Protein 7FCJ (pdb70)

Sequence (148 aa):
KMYDAYISYVNNENDRKFVNFILKPHLENKYSHKLLLNDTNILPGAEPSAELLMNISRCQRLIVVLSQSYLEQEWCTTNFRQGLWHLIELSRKPIFIIFQSQQKQISQDISQQLRQHQPSITMITWGAHSMTPSSGFWKELALVMPRK

Foldseek 3Di:
DAFQEEEEEAPDPVGVCCVPVPVVCCCCVPVNTGYHYDRDDQQVVLHGDPVVLVNLVRYQAYEYADEPVNCVDPCNVPPVLSNVVNRLVSNQAHEYEYEPVCPVVDDPVNVVSCVVCVVRYHYAYDYPQARDPVHVRVVVVQVVIDHD

GO terms:
  GO:0009986 cell surface (C, IDA)
  GO:0050727 regulation of inflammatory response (P, IMP)
  GO:0050728 negative regulation of inflammatory response (P, IMP)
  GO:0005515 protein binding (F, IPI)

B-factor: mean 23.59, std 9.16, range [9.65, 65.71]

Structure (mmCIF, N/CA/C/O backbone):
data_7FCJ
#
_entry.id   7FCJ
#
_cell.length_a   31.744
_cell.length_b   61.612
_cell.length_c   69.527
_cell.angle_alpha   90.000
_cell.angle_beta   90.000
_cell.angle_gamma   90.000
#
_symmetry.space_group_name_H-M   'P 21 21 21'
#
loop_
_entity.id
_entity.type
_entity.pdbx_description
1 polymer 'SIGIRR protein'
2 water water
#
loop_
_atom_site.group_PDB
_atom_site.id
_atom_site.type_symbol
_atom_site.label_atom_id
_atom_site.label_alt_id
_atom_site.label_comp_id
_atom_site.label_asym_id
_atom_site.label_entity_id
_atom_site.label_seq_id
_atom_site.pdbx_PDB_ins_code
_atom_site.Cartn_x
_atom_site.Cartn_y
_atom_site.Cartn_z
_atom_site.occupancy
_atom_site.B_iso_or_equiv
_atom_site.auth_seq_id
_atom_site.auth_comp_id
_atom_site.auth_asym_id
_atom_site.auth_atom_id
_atom_site.pdbx_PDB_model_num
ATOM 1 N N . LYS A 1 2 ? 8.319 23.613 -25.837 1.00 43.86 180 LYS A N 1
ATOM 2 C CA . LYS A 1 2 ? 7.933 22.377 -25.158 1.00 42.39 180 LYS A CA 1
ATOM 3 C C . LYS A 1 2 ? 6.444 22.347 -24.816 1.00 41.31 180 LYS A C 1
ATOM 4 O O . LYS A 1 2 ? 6.006 22.905 -23.809 1.00 39.55 180 LYS A O 1
ATOM 10 N N . MET A 1 3 ? 5.670 21.682 -25.670 1.00 33.55 181 MET A N 1
ATOM 11 C CA . MET A 1 3 ? 4.245 21.467 -25.455 1.00 29.75 181 MET A CA 1
ATOM 12 C C . MET A 1 3 ? 3.919 19.994 -25.612 1.00 30.07 181 MET A C 1
ATOM 13 O O . MET A 1 3 ? 4.060 19.446 -26.709 1.00 36.72 181 MET A O 1
ATOM 18 N N . TYR A 1 4 ? 3.450 19.371 -24.541 1.00 22.02 182 TYR A N 1
ATOM 19 C CA . TYR A 1 4 ? 3.104 17.959 -24.575 1.00 16.94 182 TYR A CA 1
ATOM 20 C C . TYR A 1 4 ? 1.627 17.798 -24.890 1.00 19.91 182 TYR A C 1
ATOM 21 O O . TYR A 1 4 ? 0.822 18.723 -24.715 1.00 17.94 182 TYR A O 1
ATOM 30 N N . ASP A 1 5 ? 1.281 16.609 -25.385 1.00 17.05 183 ASP A N 1
ATOM 31 C CA . ASP A 1 5 ? -0.097 16.347 -25.772 1.00 19.32 183 ASP A CA 1
ATOM 32 C C . ASP A 1 5 ? -0.981 16.042 -24.573 1.00 16.44 183 ASP A C 1
ATOM 33 O O . ASP A 1 5 ? -2.168 16.408 -24.573 1.00 20.47 183 ASP A O 1
ATOM 38 N N . ALA A 1 6 ? -0.443 15.390 -23.547 1.00 14.62 184 ALA A N 1
ATOM 39 C CA . ALA A 1 6 ? -1.238 15.088 -22.362 1.00 15.61 184 ALA A CA 1
ATOM 40 C C . ALA A 1 6 ? -0.317 14.832 -21.177 1.00 18.20 184 ALA A C 1
ATOM 41 O O . ALA A 1 6 ? 0.818 14.357 -21.337 1.00 18.19 184 ALA A O 1
ATOM 43 N N . TYR A 1 7 ? -0.819 15.185 -19.993 1.00 14.38 185 TYR A N 1
ATOM 44 C CA . TYR A 1 7 ? -0.314 14.690 -18.720 1.00 16.54 185 TYR A CA 1
ATOM 45 C C . TYR A 1 7 ? -1.209 13.538 -18.278 1.00 15.39 185 TYR A C 1
ATOM 46 O O . TYR A 1 7 ? -2.435 13.687 -18.251 1.00 14.66 185 TYR A O 1
ATOM 55 N N . ILE A 1 8 ? -0.613 12.400 -17.928 1.00 12.94 186 ILE A N 1
ATOM 56 C CA . ILE A 1 8 ? -1.371 11.230 -17.482 1.00 13.14 186 ILE A CA 1
ATOM 57 C C . ILE A 1 8 ? -1.182 11.065 -15.981 1.00 15.06 186 ILE A C 1
ATOM 58 O O . ILE A 1 8 ? -0.056 10.894 -15.503 1.00 15.79 186 ILE A O 1
ATOM 63 N N . SER A 1 9 ? -2.276 11.103 -15.229 1.00 14.32 187 SER A N 1
ATOM 64 C CA . SER A 1 9 ? -2.212 10.971 -13.779 1.00 13.85 187 SER A CA 1
ATOM 65 C C . SER A 1 9 ? -2.711 9.587 -13.403 1.00 14.82 187 SER A C 1
ATOM 66 O O . SER A 1 9 ? -3.790 9.182 -13.843 1.00 14.94 187 SER A O 1
ATOM 69 N N . TYR A 1 10 ? -1.928 8.861 -12.605 1.00 13.42 188 TYR A N 1
ATOM 70 C CA . TYR A 1 10 ? -2.317 7.525 -12.144 1.00 15.56 188 TYR A CA 1
ATOM 71 C C . TYR A 1 10 ? -1.826 7.360 -10.710 1.00 14.09 188 TYR A C 1
ATOM 72 O O . TYR A 1 10 ? -1.251 8.282 -10.123 1.00 17.52 188 TYR A O 1
ATOM 81 N N . VAL A 1 11 ? -2.067 6.188 -10.126 1.00 13.02 189 VAL A N 1
ATOM 82 C CA . VAL A 1 11 ? -1.661 5.940 -8.753 1.00 15.65 189 VAL A CA 1
ATOM 83 C C . VAL A 1 11 ? -0.702 4.754 -8.762 1.00 18.08 189 VAL A C 1
ATOM 84 O O . VAL A 1 11 ? -0.675 3.958 -9.705 1.00 18.47 189 VAL A O 1
ATOM 88 N N . ASN A 1 12 ? 0.090 4.640 -7.689 1.00 22.24 190 ASN A N 1
ATOM 89 C CA . ASN A 1 1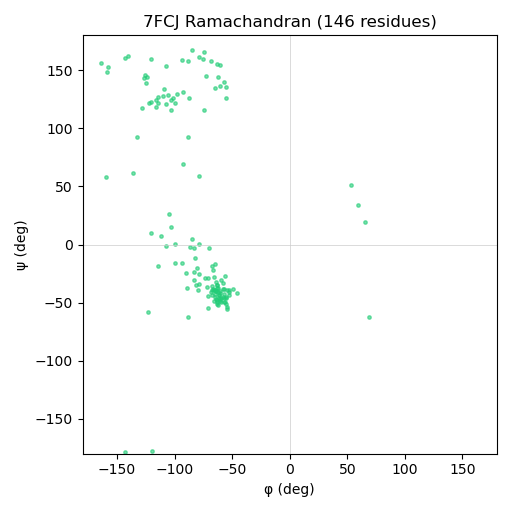2 ? 1.188 3.670 -7.612 1.00 24.14 190 ASN A CA 1
ATOM 90 C C . ASN A 1 12 ? 0.661 2.268 -7.301 1.00 22.73 190 ASN A C 1
ATOM 91 O O . ASN A 1 12 ? 1.021 1.630 -6.319 1.00 26.76 190 ASN A O 1
ATOM 96 N N . ASN A 1 13 ? -0.207 1.795 -8.179 1.00 23.93 191 ASN A N 1
ATOM 97 C CA . ASN A 1 13 ? -0.794 0.468 -8.109 1.00 25.07 191 ASN A CA 1
ATOM 98 C C . ASN A 1 13 ? -0.202 -0.369 -9.234 1.00 24.27 191 ASN A C 1
ATOM 99 O O . ASN A 1 13 ? -0.124 0.102 -10.371 1.00 21.48 191 ASN A O 1
ATOM 104 N N . GLU A 1 14 ? 0.215 -1.605 -8.924 1.00 23.81 192 GLU A N 1
ATOM 105 C CA . GLU A 1 14 ? 0.915 -2.417 -9.919 1.00 22.30 192 GLU A CA 1
ATOM 106 C C . GLU A 1 14 ? 0.082 -2.618 -11.179 1.00 24.24 192 GLU A C 1
ATOM 107 O O . GLU A 1 14 ? 0.599 -2.501 -12.300 1.00 23.86 192 GLU A O 1
ATOM 113 N N . ASN A 1 15 ? -1.206 -2.939 -11.024 1.00 21.91 193 ASN A N 1
ATOM 114 C CA . ASN A 1 15 ? -2.066 -3.033 -12.199 1.00 22.37 193 ASN A CA 1
ATOM 115 C C . ASN A 1 15 ? -2.114 -1.712 -12.954 1.00 19.96 193 ASN A C 1
ATOM 116 O O . ASN A 1 15 ? -1.954 -1.678 -14.182 1.00 16.89 193 ASN A O 1
ATOM 121 N N . ASP A 1 16 ? -2.366 -0.615 -12.233 1.00 18.32 194 ASP A N 1
ATOM 122 C CA . ASP A 1 16 ? -2.495 0.683 -12.887 1.00 17.67 194 ASP A CA 1
ATOM 123 C C . ASP A 1 16 ? -1.182 1.097 -13.543 1.00 18.13 194 ASP A C 1
ATOM 124 O O . ASP A 1 16 ? -1.164 1.532 -14.702 1.00 15.73 194 ASP A O 1
ATOM 129 N N . ARG A 1 17 ? -0.073 0.957 -12.812 1.00 16.18 195 ARG A N 1
ATOM 130 C CA . ARG A 1 17 ? 1.252 1.257 -13.361 1.00 18.43 195 ARG A CA 1
ATOM 131 C C . ARG A 1 17 ? 1.526 0.479 -14.640 1.00 18.38 195 ARG A C 1
ATOM 132 O O . ARG A 1 17 ? 2.019 1.039 -15.628 1.00 15.71 195 ARG A O 1
ATOM 140 N N . LYS A 1 18 ? 1.215 -0.825 -14.642 1.00 17.62 196 LYS A N 1
ATOM 141 C CA . LYS A 1 18 ? 1.497 -1.624 -15.826 1.00 15.68 196 LYS A CA 1
ATOM 142 C C . LYS A 1 18 ? 0.551 -1.289 -16.964 1.00 13.14 196 LYS A C 1
ATOM 143 O O . LYS A 1 18 ? 0.967 -1.278 -18.122 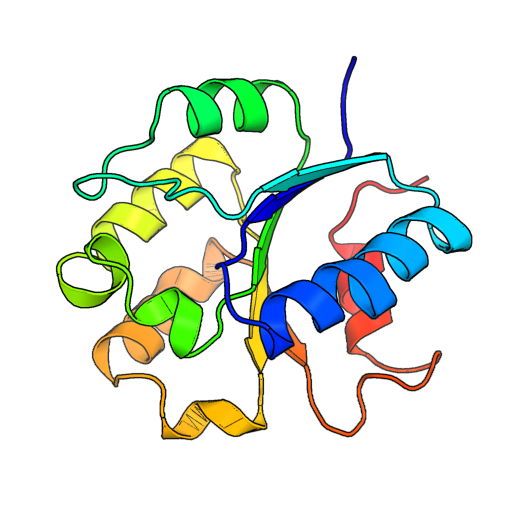1.00 17.63 196 LYS A O 1
ATOM 149 N N . PHE A 1 19 ? -0.720 -0.999 -16.668 1.00 17.78 197 PHE A N 1
ATOM 150 C CA . PHE A 1 19 ? -1.633 -0.589 -17.734 1.00 16.66 197 PHE A CA 1
ATOM 151 C C . PHE A 1 19 ? -1.152 0.703 -18.389 1.00 16.07 197 PHE A C 1
ATOM 152 O O . PHE A 1 19 ? -1.154 0.829 -19.623 1.00 14.78 197 PHE A O 1
ATOM 160 N N . VAL A 1 20 ? -0.710 1.663 -17.581 1.00 13.84 198 VAL A N 1
ATOM 161 C CA . VAL A 1 20 ? -0.215 2.920 -18.137 1.00 16.03 198 VAL A CA 1
ATOM 162 C C . VAL A 1 20 ? 1.054 2.683 -18.949 1.00 18.30 198 VAL A C 1
ATOM 163 O O . VAL A 1 20 ? 1.168 3.139 -20.097 1.00 15.91 198 VAL A O 1
ATOM 167 N N . ASN A 1 21 ? 2.020 1.946 -18.378 1.00 17.15 199 ASN A N 1
ATOM 168 C CA . ASN A 1 21 ? 3.335 1.882 -19.015 1.00 19.76 199 ASN A CA 1
ATOM 169 C C . ASN A 1 21 ? 3.397 0.850 -20.131 1.00 18.83 199 ASN A C 1
ATOM 170 O O . ASN A 1 21 ? 4.111 1.067 -21.115 1.00 17.04 199 ASN A O 1
ATOM 175 N N . PHE A 1 22 ? 2.627 -0.236 -20.040 1.00 14.18 200 PHE A N 1
ATOM 176 C CA . PHE A 1 22 ? 2.689 -1.270 -21.059 1.00 17.92 200 PHE A CA 1
ATOM 177 C C . PHE A 1 22 ? 1.571 -1.208 -22.098 1.00 18.72 200 PHE A C 1
ATOM 178 O O . PHE A 1 22 ? 1.713 -1.820 -23.162 1.00 20.89 200 PHE A O 1
ATOM 186 N N . ILE A 1 23 ? 0.482 -0.476 -21.846 1.00 14.20 201 ILE A N 1
ATOM 187 C CA . ILE A 1 23 ? -0.641 -0.422 -22.788 1.00 16.15 201 ILE A CA 1
ATOM 188 C C . ILE A 1 23 ? -0.972 1.001 -23.239 1.00 16.12 201 ILE A C 1
ATOM 189 O O . ILE A 1 23 ? -0.945 1.300 -24.437 1.00 17.81 201 ILE A O 1
ATOM 194 N N . LEU A 1 24 ? -1.289 1.890 -22.296 1.00 14.15 202 LEU A N 1
ATOM 195 C CA . LEU A 1 24 ? -1.796 3.219 -22.662 1.00 15.48 202 LEU A CA 1
ATOM 196 C C . LEU A 1 24 ? -0.700 4.091 -23.277 1.00 17.56 202 LEU A C 1
ATOM 197 O O . LEU A 1 24 ? -0.850 4.639 -24.383 1.00 18.00 202 LEU A O 1
ATOM 202 N N . LYS A 1 25 ? 0.403 4.242 -22.556 1.00 18.08 203 LYS A N 1
ATOM 203 C CA . LYS A 1 25 ? 1.476 5.117 -23.027 1.00 17.92 203 LYS A CA 1
ATOM 204 C C . LYS A 1 25 ? 2.064 4.640 -24.347 1.00 19.58 203 LYS A C 1
ATOM 205 O O . LYS A 1 25 ? 2.123 5.448 -25.288 1.00 20.13 203 LYS A O 1
ATOM 211 N N . PRO A 1 26 ? 2.493 3.379 -24.508 1.00 19.13 204 PRO A N 1
ATOM 212 C CA . PRO A 1 26 ? 3.062 2.993 -25.814 1.00 20.45 204 PRO A CA 1
ATOM 213 C C . PRO A 1 26 ? 2.068 3.087 -26.952 1.00 21.60 204 PRO A C 1
ATOM 214 O O . PRO A 1 26 ? 2.465 3.407 -28.073 1.00 24.10 204 PRO A O 1
ATOM 218 N N . HIS A 1 27 ? 0.788 2.788 -26.722 1.00 20.76 205 HIS A N 1
ATOM 219 C CA . HIS A 1 27 ? -0.175 2.924 -27.810 1.00 21.15 205 HIS A CA 1
ATOM 220 C C . HIS A 1 27 ? -0.271 4.383 -28.256 1.00 23.58 205 HIS A C 1
ATOM 221 O O . HIS A 1 27 ? -0.163 4.691 -29.451 1.00 22.73 205 HIS A O 1
ATOM 228 N N . LEU A 1 28 ? -0.412 5.305 -27.299 1.00 22.85 206 LEU A N 1
ATOM 229 C CA . LEU A 1 28 ? -0.487 6.719 -27.666 1.00 24.16 206 LEU A CA 1
ATOM 230 C C . LEU A 1 28 ? 0.795 7.184 -28.354 1.00 26.56 206 LEU A C 1
ATOM 231 O O . LEU A 1 28 ? 0.746 7.992 -29.291 1.00 27.43 206 LEU A O 1
ATOM 236 N N . GLU A 1 29 ? 1.951 6.683 -27.901 1.00 22.21 207 GLU A N 1
ATOM 237 C CA . GLU A 1 29 ? 3.240 7.172 -28.394 1.00 27.01 207 GLU A CA 1
ATOM 238 C C . GLU A 1 29 ? 3.609 6.578 -29.743 1.00 27.85 207 GLU A C 1
ATOM 239 O O . GLU A 1 29 ? 4.170 7.269 -30.598 1.00 30.64 207 GLU A O 1
ATOM 245 N N . ASN A 1 30 ? 3.330 5.300 -29.942 1.00 31.42 208 ASN A N 1
ATOM 246 C CA . ASN A 1 30 ? 3.779 4.598 -31.130 1.00 28.78 208 ASN A CA 1
ATOM 247 C C . ASN A 1 30 ? 2.780 4.697 -32.266 1.00 30.16 208 ASN A C 1
ATOM 248 O O . ASN A 1 30 ? 3.185 4.854 -33.421 1.00 32.33 208 ASN A O 1
ATOM 253 N N . LYS A 1 31 ? 1.483 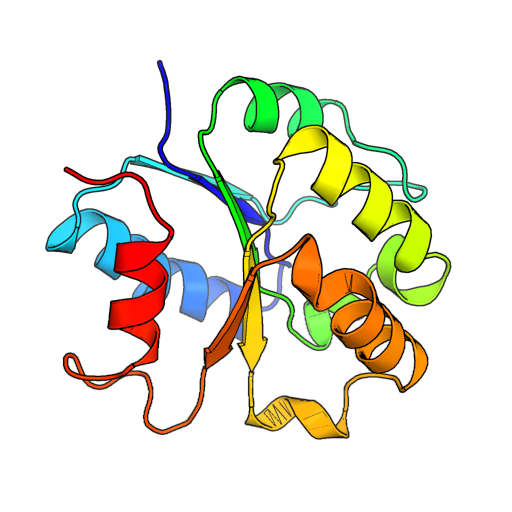4.657 -31.968 1.00 31.68 209 LYS A N 1
ATOM 254 C CA . LYS A 1 31 ? 0.491 4.756 -33.032 1.00 31.83 209 LYS A CA 1
ATOM 255 C C . LYS A 1 31 ? 0.124 6.204 -33.325 1.00 39.50 209 LYS A C 1
ATOM 256 O O . LYS A 1 31 ? 0.345 6.696 -34.437 1.00 44.05 209 LYS A O 1
ATOM 262 N N . TYR A 1 32 ? -0.445 6.897 -32.343 1.00 37.38 210 TYR A N 1
ATOM 263 C CA . TYR A 1 32 ? -0.880 8.266 -32.565 1.00 36.88 210 TYR A CA 1
ATOM 264 C C . TYR A 1 32 ? 0.243 9.268 -32.331 1.00 36.44 210 TYR A C 1
ATOM 265 O O . TYR A 1 32 ? 0.042 10.467 -32.502 1.00 45.23 210 TYR A O 1
ATOM 274 N N . SER A 1 33 ? 1.407 8.788 -31.926 1.00 37.43 211 SER A N 1
ATOM 275 C CA . SER A 1 33 ? 2.655 9.551 -31.822 1.00 33.10 211 SER A CA 1
ATOM 276 C C . SER A 1 33 ? 2.507 10.827 -30.984 1.00 36.47 211 SER A C 1
ATOM 277 O O . SER A 1 33 ? 2.905 11.921 -31.385 1.00 40.46 211 SER A O 1
ATOM 280 N N . HIS A 1 34 ? 1.962 10.667 -29.784 1.00 30.63 212 HIS A N 1
ATOM 281 C CA . HIS A 1 34 ? 1.816 11.756 -28.836 1.00 29.06 212 HIS A CA 1
ATOM 282 C C . HIS A 1 34 ? 3.058 11.906 -27.954 1.00 27.34 212 HIS A C 1
ATOM 283 O O . HIS A 1 34 ? 3.852 10.979 -27.778 1.00 24.51 212 HIS A O 1
ATOM 290 N N . LYS A 1 35 ? 3.214 13.108 -27.406 1.00 21.87 213 LYS A N 1
ATOM 291 C CA . LYS A 1 35 ? 4.202 13.390 -26.374 1.00 24.78 213 LYS A CA 1
ATOM 292 C C . LYS A 1 35 ? 3.488 13.459 -25.034 1.00 20.07 213 LYS A C 1
ATOM 293 O O . LYS A 1 35 ? 2.573 14.273 -24.855 1.00 20.94 213 LYS A O 1
ATOM 299 N N . LEU A 1 36 ? 3.939 12.639 -24.082 1.00 21.42 214 LEU A N 1
ATOM 300 C CA . LEU A 1 36 ? 3.236 12.442 -22.826 1.00 16.86 214 LEU A CA 1
ATOM 301 C C . LEU A 1 36 ? 4.155 12.719 -21.654 1.00 19.37 214 LEU A C 1
ATOM 302 O O . LEU A 1 36 ? 5.342 12.363 -21.677 1.00 21.42 214 LEU A O 1
ATOM 307 N N . LEU A 1 37 ? 3.607 13.383 -20.649 1.00 13.15 215 LEU A N 1
ATOM 308 C CA . LEU A 1 37 ? 4.169 13.373 -19.309 1.00 20.16 215 LEU A CA 1
ATOM 309 C C . LEU A 1 37 ? 3.269 12.523 -18.427 1.00 18.21 215 LEU A C 1
ATOM 310 O O . LEU A 1 37 ? 2.063 12.381 -18.680 1.00 16.00 215 LEU A O 1
ATOM 315 N N . LEU A 1 38 ? 3.849 11.962 -17.380 1.00 15.22 216 LEU A N 1
ATOM 316 C CA . LEU A 1 38 ? 3.007 11.133 -16.534 1.00 18.57 216 LEU A CA 1
ATOM 317 C C . LEU A 1 38 ? 3.638 11.038 -15.162 1.00 19.12 216 LEU A C 1
ATOM 318 O O . LEU A 1 38 ? 4.858 11.189 -15.015 1.00 16.33 216 LEU A O 1
ATOM 323 N N . ASN A 1 39 ? 2.790 10.832 -14.156 1.00 13.86 217 ASN A N 1
ATOM 324 C CA . ASN A 1 39 ? 3.322 10.640 -12.815 1.00 15.76 217 ASN A CA 1
ATOM 325 C C . ASN A 1 39 ? 2.249 10.034 -11.926 1.00 15.93 217 ASN A C 1
ATOM 326 O O . ASN A 1 39 ? 1.051 10.155 -12.193 1.00 16.37 217 ASN A O 1
ATOM 331 N N . ASP A 1 40 ? 2.700 9.363 -10.869 1.00 15.11 218 ASP A N 1
ATOM 332 C CA . ASP A 1 40 ? 1.804 8.787 -9.878 1.00 15.66 218 ASP A CA 1
ATOM 333 C C . ASP A 1 40 ? 1.793 9.611 -8.600 1.00 15.91 218 ASP A C 1
ATOM 334 O O . ASP A 1 40 ? 1.525 9.090 -7.525 1.00 14.87 218 ASP A O 1
ATOM 339 N N . THR A 1 41 ? 2.100 10.902 -8.705 1.00 14.97 219 THR A N 1
ATOM 340 C CA . THR A 1 41 ? 1.997 11.792 -7.565 1.00 16.01 219 THR A CA 1
ATOM 341 C C . THR A 1 41 ? 0.537 12.199 -7.345 1.00 14.60 219 THR A C 1
ATOM 342 O O . THR A 1 41 ? -0.316 12.062 -8.227 1.00 15.44 219 THR A O 1
ATOM 346 N N . ASN A 1 42 ? 0.255 12.687 -6.139 1.00 14.56 220 ASN A N 1
ATOM 347 C CA . ASN A 1 42 ? -1.058 13.243 -5.826 1.00 18.13 220 ASN A CA 1
ATOM 348 C C . ASN A 1 42 ? -1.184 14.613 -6.487 1.00 17.32 220 ASN A C 1
ATOM 349 O O . ASN A 1 42 ? -0.447 15.540 -6.136 1.00 18.24 220 ASN A O 1
ATOM 354 N N . ILE A 1 43 ? -2.115 14.755 -7.436 1.00 17.98 221 ILE A N 1
ATOM 355 C CA . ILE A 1 43 ? -2.256 16.050 -8.111 1.00 16.15 221 ILE A CA 1
ATOM 356 C C . ILE A 1 43 ? -3.095 17.043 -7.327 1.00 14.33 221 ILE A C 1
ATOM 357 O O . ILE A 1 43 ? -3.109 18.239 -7.670 1.00 15.89 221 ILE A O 1
ATOM 362 N N . LEU A 1 44 ? -3.798 16.605 -6.282 1.00 13.94 222 LEU A N 1
ATOM 363 C CA . LEU A 1 44 ? -4.672 17.494 -5.516 1.00 15.06 222 LEU A CA 1
ATOM 364 C C . LEU A 1 44 ? -4.505 17.274 -4.009 1.00 17.43 222 LEU A C 1
ATOM 365 O O . LEU A 1 44 ? -5.461 16.946 -3.300 1.00 16.42 222 LEU A O 1
ATOM 370 N N . PRO A 1 45 ? -3.302 17.511 -3.474 1.00 18.81 223 PRO A N 1
ATOM 371 C CA . PRO A 1 45 ? -3.144 17.489 -2.013 1.00 17.97 223 PRO A CA 1
ATOM 372 C C . PRO A 1 45 ? -4.124 18.452 -1.359 1.00 21.68 223 PRO A C 1
ATOM 373 O O . PRO A 1 45 ? -4.194 19.633 -1.719 1.00 16.07 223 PRO A O 1
ATOM 377 N N . GLY A 1 46 ? -4.912 17.938 -0.417 1.00 18.31 224 GLY A N 1
ATOM 378 C CA . GLY A 1 46 ? -5.911 18.765 0.221 1.00 21.01 224 GLY A CA 1
ATOM 379 C C . GLY A 1 46 ? -7.008 19.237 -0.699 1.00 23.41 224 GLY A C 1
ATOM 380 O O . GLY A 1 46 ? -7.709 20.202 -0.368 1.00 24.74 224 GLY A O 1
ATOM 381 N N . ALA A 1 47 ? -7.189 18.564 -1.843 1.00 20.17 225 ALA A N 1
ATOM 382 C CA . ALA A 1 47 ? -8.176 18.931 -2.860 1.00 20.41 225 ALA A CA 1
ATOM 383 C C . ALA A 1 47 ? -7.935 20.349 -3.402 1.00 22.57 225 ALA A C 1
ATOM 384 O O . ALA A 1 47 ? -8.879 21.070 -3.748 1.00 16.95 225 ALA A O 1
ATOM 386 N N . GLU A 1 48 ? -6.660 20.747 -3.478 1.00 18.00 226 GLU A N 1
ATOM 387 C CA . GLU A 1 48 ? -6.151 21.940 -4.150 1.00 23.45 226 GLU A CA 1
ATOM 388 C C . GLU A 1 48 ? -5.045 21.507 -5.104 1.00 18.14 226 GLU A C 1
ATOM 389 O O . GLU A 1 48 ? -4.274 20.603 -4.773 1.00 16.98 226 GLU A O 1
ATOM 395 N N . PRO A 1 49 ? -4.939 22.128 -6.276 1.00 17.79 227 PRO A N 1
ATOM 396 C CA . PRO A 1 49 ? -3.890 21.736 -7.221 1.00 15.38 227 PRO A CA 1
ATOM 397 C C . PRO A 1 49 ? -2.517 21.804 -6.565 1.00 20.04 227 PRO A C 1
ATOM 398 O O . PRO A 1 49 ? -2.196 22.754 -5.848 1.00 17.28 227 PRO A O 1
ATOM 402 N N . SER A 1 50 ? -1.709 20.780 -6.806 1.00 17.10 228 SER A N 1
ATOM 403 C CA . SER A 1 50 ? -0.309 20.838 -6.428 1.00 21.48 228 SER A CA 1
ATOM 404 C C . SER A 1 50 ? 0.464 21.734 -7.386 1.00 20.63 228 SER A C 1
ATOM 405 O O . SER A 1 50 ? 0.055 21.980 -8.523 1.00 17.92 228 SER A O 1
ATOM 408 N N . ALA A 1 51 ? 1.621 22.203 -6.920 1.00 24.25 229 ALA A N 1
ATOM 409 C CA . ALA A 1 51 ? 2.521 22.972 -7.776 1.00 23.40 229 ALA A CA 1
ATOM 410 C C . ALA A 1 51 ? 2.861 22.212 -9.067 1.00 21.99 229 ALA A C 1
ATOM 411 O O . ALA A 1 51 ? 2.904 22.799 -10.157 1.00 20.80 229 ALA A O 1
ATOM 413 N N . GLU A 1 52 ? 3.055 20.890 -8.960 1.00 20.01 230 GLU A N 1
ATOM 414 C CA . GLU A 1 52 ? 3.464 20.060 -10.105 1.00 21.08 230 GLU A CA 1
ATOM 415 C C . GLU A 1 52 ? 2.342 19.997 -11.116 1.00 18.86 230 GLU A C 1
ATOM 416 O O . GLU A 1 52 ? 2.578 20.137 -12.315 1.00 19.22 230 GLU A O 1
ATOM 422 N N . LEU A 1 53 ? 1.115 19.811 -10.630 1.00 19.34 231 LEU A N 1
ATOM 423 C CA . LEU A 1 53 ? -0.051 19.848 -11.507 1.00 18.91 231 LEU A CA 1
ATOM 424 C C . LEU A 1 53 ? -0.119 21.171 -12.257 1.00 15.33 231 LEU A C 1
ATOM 425 O O . LEU A 1 53 ? -0.314 21.203 -13.476 1.00 15.80 231 LEU A O 1
ATOM 430 N N . LEU A 1 54 ? 0.007 22.284 -11.539 1.00 16.22 232 LEU A N 1
ATOM 431 C CA . LEU A 1 54 ? -0.084 23.583 -12.195 1.00 16.70 232 LEU A CA 1
ATOM 432 C C . LEU A 1 54 ? 0.960 23.715 -13.307 1.00 17.08 232 LEU A C 1
ATOM 433 O O . LEU A 1 54 ? 0.629 24.106 -14.436 1.00 16.37 232 LEU A O 1
ATOM 438 N N . MET A 1 55 ? 2.214 23.324 -13.034 1.00 18.63 233 MET A N 1
ATOM 439 C CA . MET A 1 55 ? 3.233 23.356 -14.094 1.00 22.10 233 MET A CA 1
ATOM 440 C C . MET A 1 55 ? 2.850 22.474 -15.277 1.00 22.26 233 MET A C 1
ATOM 441 O O . MET A 1 55 ? 2.942 22.894 -16.447 1.00 21.14 233 MET A O 1
ATOM 446 N N . ASN A 1 56 ? 2.390 21.245 -14.987 1.00 21.27 234 ASN A N 1
ATOM 447 C CA . ASN A 1 56 ? 2.150 20.265 -16.042 1.00 20.97 234 ASN A CA 1
ATOM 448 C C . ASN A 1 56 ? 0.939 20.646 -16.885 1.00 19.20 234 ASN A C 1
ATOM 449 O O . ASN A 1 56 ? 0.964 20.527 -18.114 1.00 22.83 234 ASN A O 1
ATOM 454 N N . ILE A 1 57 ? -0.144 21.056 -16.240 1.00 17.55 235 ILE A N 1
ATOM 455 C CA . ILE A 1 57 ? -1.270 21.633 -16.962 1.00 21.54 235 ILE A CA 1
ATOM 456 C C . ILE A 1 57 ? -0.804 22.768 -17.851 1.00 21.70 235 ILE A C 1
ATOM 457 O O . ILE A 1 57 ? -1.235 22.887 -19.009 1.00 22.23 235 ILE A O 1
ATOM 462 N N . SER A 1 58 ? 0.072 23.633 -17.331 1.00 20.05 236 SER A N 1
ATOM 463 C CA . SER A 1 58 ? 0.462 24.760 -18.158 1.00 18.58 236 SER A CA 1
ATOM 464 C C . SER A 1 58 ? 1.261 24.321 -19.378 1.00 21.05 236 SER A C 1
ATOM 465 O O . SER A 1 58 ? 1.270 25.045 -20.381 1.00 22.99 236 SER A O 1
ATOM 468 N N . ARG A 1 59 ? 1.887 23.139 -19.355 1.00 18.06 237 ARG A N 1
ATOM 469 C CA . ARG A 1 59 ? 2.637 22.694 -20.530 1.00 17.70 237 ARG A CA 1
ATOM 470 C C . ARG A 1 59 ? 2.037 21.487 -21.275 1.00 21.92 237 ARG A C 1
ATOM 471 O O . ARG A 1 59 ? 2.675 20.992 -22.214 1.00 18.39 237 ARG A O 1
ATOM 479 N N . CYS A 1 60 ? 0.821 21.021 -20.924 1.00 18.59 238 CYS A N 1
ATOM 480 C CA . CYS A 1 60 ? 0.176 19.899 -21.610 1.00 17.58 238 CYS A CA 1
ATOM 481 C C . CYS A 1 60 ? -1.199 20.286 -22.145 1.00 18.21 238 CYS A C 1
ATOM 482 O O . CYS A 1 60 ? -1.943 21.044 -21.514 1.00 17.67 238 CYS A O 1
ATOM 485 N N . GLN A 1 61 ? -1.547 19.730 -23.310 1.00 19.66 239 GLN A N 1
ATOM 486 C CA . GLN A 1 61 ? -2.802 20.084 -23.961 1.00 18.60 239 GLN A CA 1
ATOM 487 C C . GLN A 1 61 ? -4.015 19.366 -23.386 1.00 22.10 239 GLN A C 1
ATOM 488 O O . GLN A 1 61 ? -5.139 19.834 -23.595 1.00 20.96 239 GLN A O 1
ATOM 494 N N . ARG A 1 62 ? -3.819 18.247 -22.690 1.00 17.48 240 ARG A N 1
ATOM 495 C CA . ARG A 1 62 ? -4.904 17.454 -22.124 1.00 16.79 240 ARG A CA 1
ATOM 496 C C . ARG A 1 62 ? -4.467 16.909 -20.774 1.00 18.68 240 ARG A C 1
ATOM 497 O O . ARG A 1 62 ? -3.271 16.794 -20.485 1.00 12.24 240 ARG A O 1
ATOM 505 N N . LEU A 1 63 ? -5.457 16.518 -19.974 1.00 13.82 241 LEU A N 1
ATOM 506 C CA . LEU A 1 63 ? -5.253 15.787 -18.731 1.00 13.75 241 LEU A CA 1
ATOM 507 C C . LEU A 1 63 ? -5.993 14.462 -18.842 1.00 15.79 241 LEU A C 1
ATOM 508 O O . LEU A 1 63 ? -7.204 14.452 -19.080 1.00 11.48 241 LEU A O 1
ATOM 513 N N . ILE A 1 64 ? -5.268 13.360 -18.677 1.00 13.02 242 ILE A N 1
ATOM 514 C CA . ILE A 1 64 ? -5.845 12.023 -18.596 1.00 13.81 242 ILE A CA 1
ATOM 515 C C . ILE A 1 64 ? -5.696 11.534 -17.167 1.00 15.66 242 ILE A C 1
ATOM 516 O O . ILE A 1 64 ? -4.587 11.539 -16.625 1.00 14.84 242 ILE A O 1
ATOM 521 N N . VAL A 1 65 ? -6.795 11.091 -16.559 1.00 11.74 243 VAL A N 1
ATOM 522 C CA . VAL A 1 65 ? -6.751 10.503 -15.226 1.00 10.76 243 VAL A CA 1
ATOM 523 C C . VAL A 1 65 ? -7.157 9.039 -15.367 1.00 12.15 243 VAL A C 1
ATOM 524 O O . VAL A 1 65 ? -8.178 8.729 -15.994 1.00 14.85 243 VAL A O 1
ATOM 528 N N . VAL A 1 66 ? -6.326 8.141 -14.847 1.00 13.75 244 VAL A N 1
ATOM 529 C CA . VAL A 1 66 ? -6.638 6.709 -14.821 1.00 11.36 244 VAL A CA 1
ATOM 530 C C . VAL A 1 66 ? -7.406 6.495 -13.527 1.00 12.24 244 VAL A C 1
ATOM 531 O O . VAL A 1 66 ? -6.832 6.296 -12.457 1.00 12.10 244 VAL A O 1
ATOM 535 N N . LEU A 1 67 ? -8.736 6.571 -13.636 1.00 13.01 245 LEU A N 1
ATOM 536 C CA . LEU A 1 67 ? -9.613 6.697 -12.475 1.00 15.02 245 LEU A CA 1
ATOM 537 C C . LEU A 1 67 ? -10.081 5.321 -12.013 1.00 16.47 245 LEU A C 1
ATOM 538 O O . LEU A 1 67 ? -11.248 4.954 -12.123 1.00 13.51 245 LEU A O 1
ATOM 543 N N . SER A 1 68 ? -9.135 4.557 -11.479 1.00 18.14 246 SER A N 1
ATOM 544 C CA . SER A 1 68 ? -9.447 3.243 -10.942 1.00 14.96 246 SER A CA 1
ATOM 545 C C . SER A 1 68 ? -9.939 3.351 -9.496 1.00 14.79 246 SER A C 1
ATOM 546 O O . SER A 1 68 ? -9.805 4.390 -8.846 1.00 14.86 246 SER A O 1
ATOM 549 N N . GLN A 1 69 ? -10.507 2.250 -8.980 1.00 17.35 247 GLN A N 1
ATOM 550 C CA . GLN A 1 69 ? -10.844 2.209 -7.555 1.00 17.75 247 GLN A CA 1
ATOM 551 C C . GLN A 1 69 ? -9.635 2.574 -6.692 1.00 14.46 247 GLN A C 1
ATOM 552 O O . GLN A 1 69 ? -9.758 3.308 -5.694 1.00 18.32 247 GLN A O 1
ATOM 558 N N . SER A 1 70 ? -8.449 2.071 -7.060 1.00 13.64 248 SER A N 1
ATOM 559 C CA . SER A 1 70 ? -7.250 2.424 -6.299 1.00 13.67 248 SER A CA 1
ATOM 560 C C . SER A 1 70 ? -6.999 3.924 -6.354 1.00 15.33 248 SER A C 1
ATOM 561 O O . SER A 1 70 ? -6.686 4.556 -5.333 1.00 12.83 248 SER A O 1
ATOM 564 N N . TYR A 1 71 ? -7.103 4.511 -7.552 1.00 14.31 249 TYR A N 1
ATOM 565 C CA . TYR A 1 71 ? -6.940 5.961 -7.668 1.00 14.93 249 TYR A CA 1
ATOM 566 C C . TYR A 1 71 ? -7.903 6.682 -6.742 1.00 15.10 249 TYR A C 1
ATOM 567 O O . TYR A 1 71 ? -7.511 7.594 -5.999 1.00 13.54 249 TYR A O 1
ATOM 576 N N . LEU A 1 72 ? -9.164 6.251 -6.743 1.00 14.13 250 LEU A N 1
ATOM 577 C CA . LEU A 1 72 ? -10.195 6.869 -5.930 1.00 16.00 250 LEU A CA 1
ATOM 578 C C . LEU A 1 72 ? -10.031 6.619 -4.434 1.00 17.02 250 LEU A C 1
ATOM 579 O O . LEU A 1 72 ? -10.818 7.164 -3.657 1.00 13.74 250 LEU A O 1
ATOM 584 N N . GLU A 1 73 ? -9.041 5.841 -3.995 1.00 16.62 251 GLU A N 1
ATOM 585 C CA . GLU A 1 73 ? -8.754 5.820 -2.556 1.00 14.76 251 GLU A CA 1
ATOM 586 C C . GLU A 1 73 ? -7.860 6.974 -2.071 1.00 18.59 251 GLU A C 1
ATOM 587 O O . GLU A 1 73 ? -7.639 7.105 -0.859 1.00 16.89 251 GLU A O 1
ATOM 593 N N . GLN A 1 74 ? -7.372 7.837 -2.957 1.00 17.79 252 GLN A N 1
ATOM 594 C CA . GLN A 1 74 ? -6.623 9.009 -2.512 1.00 18.92 252 GLN A CA 1
ATOM 595 C C . GLN A 1 74 ? -7.489 9.933 -1.671 1.00 19.59 252 GLN A C 1
ATOM 596 O O . GLN A 1 74 ? -8.708 9.984 -1.825 1.00 16.87 252 GLN A O 1
ATOM 602 N N . GLU A 1 75 ? -6.833 10.719 -0.817 1.00 23.82 253 GLU A N 1
ATOM 603 C CA . GLU A 1 75 ? -7.564 11.512 0.168 1.00 23.94 253 GLU A CA 1
ATOM 604 C C . GLU A 1 75 ? -8.582 12.452 -0.489 1.00 22.94 253 GLU A C 1
ATOM 605 O O . GLU A 1 75 ? -9.763 12.491 -0.090 1.00 19.29 253 GLU A O 1
ATOM 611 N N . TRP A 1 76 ? -8.154 13.216 -1.503 1.00 18.79 254 TRP A N 1
ATOM 612 C CA . TRP A 1 76 ? -9.082 14.186 -2.083 1.00 20.13 254 TRP A CA 1
ATOM 613 C C . TRP A 1 76 ? -10.270 13.488 -2.725 1.00 18.98 254 TRP A C 1
ATOM 614 O O . TRP A 1 76 ? -11.388 13.998 -2.661 1.00 17.99 254 TRP A O 1
ATOM 625 N N . CYS A 1 77 ? -10.061 12.291 -3.276 1.00 16.30 255 CYS A N 1
ATOM 626 C CA . CYS A 1 77 ? -11.160 11.561 -3.894 1.00 19.91 255 CYS A CA 1
ATOM 627 C C . CYS A 1 77 ? -12.200 11.151 -2.861 1.00 18.85 255 CYS A C 1
ATOM 628 O O . CYS A 1 77 ? -13.407 11.207 -3.128 1.00 19.21 255 CYS A O 1
ATOM 631 N N . THR A 1 78 ? -11.750 10.737 -1.676 1.00 19.14 256 THR A N 1
ATOM 632 C CA . THR A 1 78 ? -12.658 10.191 -0.679 1.00 22.74 256 THR A CA 1
ATOM 633 C C . THR A 1 78 ? -13.343 11.272 0.142 1.00 26.77 256 THR A C 1
ATOM 634 O O . THR A 1 78 ? -14.424 11.014 0.681 1.00 24.94 256 THR A O 1
ATOM 638 N N . THR A 1 79 ? -12.752 12.472 0.251 1.00 20.11 257 THR A N 1
ATOM 639 C CA . THR A 1 79 ? -13.367 13.505 1.073 1.00 24.50 257 THR A CA 1
ATOM 640 C C . THR A 1 79 ? -13.865 14.729 0.317 1.00 19.68 257 THR A C 1
ATOM 641 O O . THR A 1 79 ? -14.675 15.471 0.876 1.00 23.81 257 THR A O 1
ATOM 645 N N . ASN A 1 80 ? -13.412 14.988 -0.910 1.00 18.96 258 ASN A N 1
ATOM 646 C CA . ASN A 1 80 ? -13.943 16.142 -1.632 1.00 22.91 258 ASN A CA 1
ATOM 647 C C . ASN A 1 80 ? -13.703 15.998 -3.126 1.00 17.76 258 ASN A C 1
ATOM 648 O O . ASN A 1 80 ? -13.080 16.864 -3.769 1.00 17.88 258 ASN A O 1
ATOM 653 N N . PHE A 1 81 ? -14.226 14.898 -3.673 1.00 16.30 259 PHE A N 1
ATOM 654 C CA . PHE A 1 81 ? -14.051 14.613 -5.088 1.00 15.85 259 PHE A CA 1
ATOM 655 C C . PHE A 1 81 ? -14.606 15.739 -5.937 1.00 17.10 259 PHE A C 1
ATOM 656 O O . PHE A 1 81 ? -14.010 16.108 -6.952 1.00 15.48 259 PHE A O 1
ATOM 664 N N . ARG A 1 82 ? -15.735 16.313 -5.522 1.00 13.68 260 ARG A N 1
ATOM 665 C CA . ARG A 1 82 ? -16.350 17.377 -6.303 1.00 17.61 260 ARG A CA 1
ATOM 666 C C . ARG A 1 82 ? -15.411 18.582 -6.444 1.00 14.39 260 ARG A C 1
ATOM 667 O O . ARG A 1 82 ? -15.228 19.111 -7.543 1.00 15.87 260 ARG A O 1
ATOM 675 N N . GLN A 1 83 ? -14.818 19.044 -5.344 1.00 13.85 261 GLN A N 1
ATOM 676 C CA . GLN A 1 83 ? -13.868 20.150 -5.451 1.00 17.48 261 GLN A CA 1
ATOM 677 C C . GLN A 1 83 ? -12.672 19.789 -6.328 1.00 15.06 261 GLN A C 1
ATOM 678 O O . GLN A 1 83 ? -12.202 20.618 -7.130 1.00 14.35 261 GLN A O 1
ATOM 684 N N . GLY A 1 84 ? -12.129 18.575 -6.156 1.00 13.79 262 GLY A N 1
ATOM 685 C CA . GLY A 1 84 ? -11.031 18.170 -7.023 1.00 13.80 262 GLY A CA 1
ATOM 686 C C . GLY A 1 84 ? -11.440 18.232 -8.483 1.00 13.98 262 GLY A C 1
ATOM 687 O O . GLY A 1 84 ? -10.705 18.741 -9.340 1.00 13.99 262 GLY A O 1
ATOM 688 N N . LEU A 1 85 ? -12.646 17.762 -8.773 1.0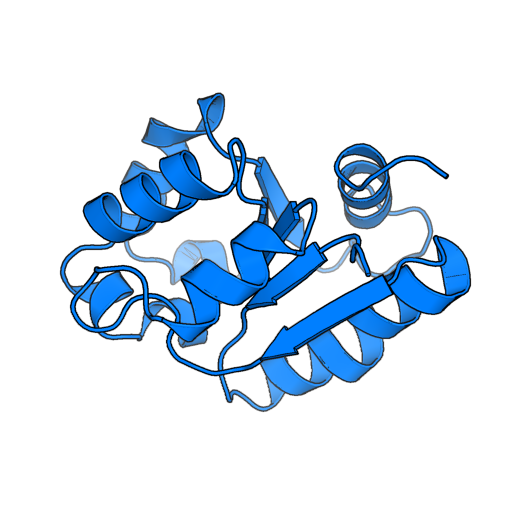0 12.43 263 LEU A N 1
ATOM 689 C CA . LEU A 1 85 ? -13.135 17.757 -10.141 1.00 16.25 263 LEU A CA 1
ATOM 690 C C . LEU A 1 85 ? -13.300 19.183 -10.668 1.00 14.70 263 LEU A C 1
ATOM 691 O O . LEU A 1 85 ? -12.989 19.473 -11.830 1.00 13.24 263 LEU A O 1
ATOM 696 N N . TRP A 1 86 ? -13.773 20.087 -9.819 1.00 14.46 264 TRP A N 1
ATOM 697 C CA . TRP A 1 86 ? -13.893 21.485 -10.222 1.00 15.43 264 TRP A CA 1
ATOM 698 C C . TRP A 1 86 ? -12.543 22.069 -10.593 1.00 14.70 264 TRP A C 1
ATOM 699 O O . TRP A 1 86 ? -12.436 22.833 -11.566 1.00 17.38 264 TRP A O 1
ATOM 710 N N . HIS A 1 87 ? -11.495 21.720 -9.834 1.00 12.62 265 HIS A N 1
ATOM 711 C CA . HIS A 1 87 ? -10.166 22.234 -10.161 1.00 16.56 265 HIS A CA 1
ATOM 712 C C . HIS A 1 87 ? -9.706 21.693 -11.505 1.00 16.41 265 HIS A C 1
ATOM 713 O O . HIS A 1 87 ? -9.141 22.429 -12.324 1.00 13.79 265 HIS A O 1
ATOM 720 N N . LEU A 1 88 ? -9.945 20.397 -11.748 1.00 13.87 266 LEU A N 1
ATOM 721 C CA . LEU A 1 88 ? -9.474 19.793 -12.998 1.00 17.56 266 LEU A CA 1
ATOM 722 C C . LEU A 1 88 ? -10.224 20.353 -14.201 1.00 16.52 266 LEU A C 1
ATOM 723 O O . LEU A 1 88 ? -9.641 20.522 -15.286 1.00 13.37 266 LEU A O 1
ATOM 728 N N . ILE A 1 89 ? -11.515 20.639 -14.025 1.00 11.60 267 ILE A N 1
ATOM 729 C CA . ILE A 1 89 ? -12.304 21.274 -15.077 1.00 14.49 267 ILE A CA 1
ATOM 730 C C . ILE A 1 89 ? -11.787 22.678 -15.351 1.00 15.33 267 ILE A C 1
ATOM 731 O O . ILE A 1 89 ? -11.638 23.091 -16.507 1.00 16.04 267 ILE A O 1
ATOM 736 N N . GLU A 1 90 ? -11.517 23.440 -14.294 1.00 14.88 268 GLU A N 1
ATOM 737 C CA . GLU A 1 90 ? -11.014 24.795 -14.508 1.00 16.65 268 GLU A CA 1
ATOM 738 C C . GLU A 1 90 ? -9.663 24.778 -15.228 1.00 20.89 268 GLU A C 1
ATOM 739 O O . GLU A 1 90 ? -9.432 25.584 -16.140 1.00 21.08 268 GLU A O 1
ATOM 745 N N . LEU A 1 91 ? -8.770 23.839 -14.857 1.00 14.73 269 LEU A N 1
ATOM 746 C CA . LEU A 1 91 ? -7.403 23.849 -15.369 1.00 17.97 269 LEU A CA 1
ATOM 747 C C . LEU A 1 91 ? -7.275 23.233 -16.756 1.00 20.52 269 LEU A C 1
ATOM 748 O O . LEU A 1 91 ? -6.431 23.676 -17.538 1.00 20.70 269 LEU A O 1
ATOM 753 N N . SER A 1 92 ? -8.055 22.194 -17.073 1.00 17.19 270 SER A N 1
ATOM 754 C CA . SER A 1 92 ? -7.859 21.447 -18.311 1.00 20.01 270 SER A CA 1
ATOM 755 C C . S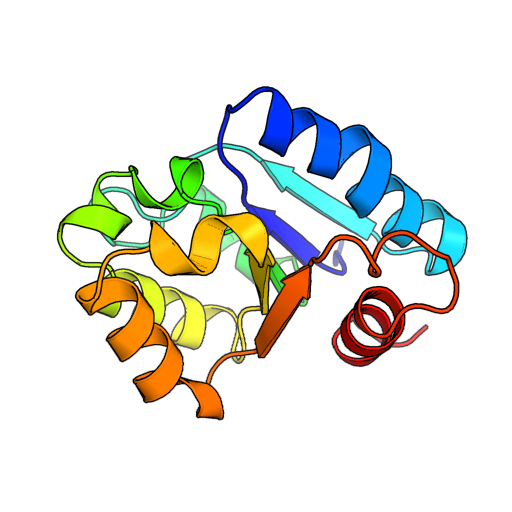ER A 1 92 ? -9.077 21.457 -19.226 1.00 24.72 270 SER A C 1
ATOM 756 O O . SER A 1 92 ? -9.124 20.662 -20.170 1.00 29.24 270 SER A O 1
ATOM 759 N N . ARG A 1 93 ? -10.083 22.284 -18.933 1.00 25.49 271 ARG A N 1
ATOM 760 C CA . ARG A 1 93 ? -11.251 22.540 -19.778 1.00 27.55 271 ARG A CA 1
ATOM 761 C C . ARG A 1 93 ? -12.188 21.342 -19.897 1.00 30.51 271 ARG A C 1
ATOM 762 O O . ARG A 1 93 ? -13.371 21.471 -19.541 1.00 28.00 271 ARG A O 1
ATOM 770 N N . LYS A 1 94 ? -11.720 20.215 -20.463 1.00 22.35 272 LYS A N 1
ATOM 771 C CA . LYS A 1 94 ? -12.398 18.917 -20.308 1.00 21.67 272 LYS A CA 1
ATOM 772 C C . LYS A 1 94 ? -11.405 17.825 -19.942 1.00 15.99 272 LYS A C 1
ATOM 773 O O . LYS A 1 94 ? -10.806 17.175 -20.812 1.00 13.67 272 LYS A O 1
ATOM 779 N N . PRO A 1 95 ? -11.221 17.583 -18.654 1.00 16.45 273 PRO A N 1
ATOM 780 C CA . PRO A 1 95 ? -10.366 16.474 -18.231 1.00 14.78 273 PRO A CA 1
ATOM 781 C C . PRO A 1 95 ? -10.928 15.141 -18.710 1.00 18.19 273 PRO A C 1
ATOM 782 O O . PRO A 1 95 ? -12.147 14.938 -18.791 1.00 15.27 273 PRO A O 1
ATOM 786 N N . ILE A 1 96 ? -10.014 14.239 -19.057 1.00 13.96 274 ILE A N 1
ATOM 787 C CA . ILE A 1 96 ? -10.345 12.907 -19.564 1.00 14.47 274 ILE A CA 1
ATOM 788 C C . ILE A 1 96 ? -10.175 11.901 -18.440 1.00 16.77 274 ILE A C 1
ATOM 789 O O . ILE A 1 96 ? -9.090 11.811 -17.842 1.00 15.76 274 ILE A O 1
ATOM 794 N N . PHE A 1 97 ? -11.219 11.113 -18.176 1.00 13.77 275 PHE A N 1
ATOM 795 C CA . PHE A 1 97 ? -11.174 10.098 -17.132 1.00 15.01 275 PHE A CA 1
ATOM 796 C C . PHE A 1 97 ? -11.320 8.723 -17.766 1.00 15.46 275 PHE A C 1
ATOM 797 O O . PHE A 1 97 ? -12.327 8.444 -18.428 1.00 13.58 275 PHE A O 1
ATOM 805 N N . ILE A 1 98 ? -10.307 7.885 -17.604 1.00 15.07 276 ILE A N 1
ATOM 806 C CA . ILE A 1 98 ? -10.424 6.478 -17.965 1.00 17.57 276 ILE A CA 1
ATOM 807 C C . ILE A 1 98 ? -10.982 5.736 -16.759 1.00 17.33 276 ILE A C 1
ATOM 808 O O . ILE A 1 98 ? -10.459 5.867 -15.643 1.00 14.40 276 ILE A O 1
ATOM 813 N N . ILE A 1 99 ? -12.080 4.999 -16.972 1.00 16.40 277 ILE A N 1
ATOM 814 C CA . ILE A 1 99 ? -12.736 4.242 -15.912 1.00 15.34 277 ILE A CA 1
ATOM 815 C C . ILE A 1 99 ? -12.849 2.795 -16.384 1.00 17.99 277 ILE A C 1
ATOM 816 O O . ILE A 1 99 ? -13.034 2.523 -17.575 1.00 16.76 277 ILE A O 1
ATOM 821 N N . PHE A 1 100 ? -12.737 1.859 -15.448 1.00 16.82 278 PHE A N 1
ATOM 822 C CA . PHE A 1 100 ? -12.688 0.446 -15.790 1.00 15.81 278 PHE A CA 1
ATOM 823 C C . PHE A 1 100 ? -14.063 -0.161 -15.568 1.00 18.75 278 PHE A C 1
ATOM 824 O O . PHE A 1 100 ? -14.621 -0.076 -14.472 1.00 16.62 278 PHE A O 1
ATOM 832 N N . GLN A 1 101 ? -14.615 -0.732 -16.628 1.00 20.86 279 GLN A N 1
ATOM 833 C CA . GLN A 1 101 ? -15.973 -1.243 -16.563 1.00 24.95 279 GLN A CA 1
ATOM 834 C C . GLN A 1 101 ? -16.125 -2.285 -15.461 1.00 24.65 279 GLN A C 1
ATOM 835 O O . GLN A 1 101 ? -17.175 -2.346 -14.811 1.00 27.55 279 GLN A O 1
ATOM 841 N N . SER A 1 102 ? -15.078 -3.071 -15.198 1.00 23.04 280 SER A N 1
ATOM 842 C CA . SER A 1 102 ? -15.151 -4.094 -14.165 1.00 28.40 280 SER A CA 1
ATOM 843 C C . SER A 1 102 ? -15.256 -3.509 -12.765 1.00 31.76 280 SER A C 1
ATOM 844 O O . SER A 1 102 ? -15.635 -4.228 -11.835 1.00 35.01 280 SER A O 1
ATOM 847 N N . GLN A 1 103 ? -14.901 -2.242 -12.579 1.00 25.39 281 GLN A N 1
ATOM 848 C CA . GLN A 1 103 ? -14.951 -1.614 -11.267 1.00 27.69 281 GLN A CA 1
ATOM 849 C C . GLN A 1 103 ? -16.179 -0.750 -11.061 1.00 27.76 281 GLN A C 1
ATOM 850 O O . GLN A 1 103 ? -16.325 -0.161 -9.986 1.00 30.27 281 GLN A O 1
ATOM 856 N N . GLN A 1 104 ? -17.065 -0.661 -12.054 1.00 28.60 282 GLN A N 1
ATOM 857 C CA . GLN A 1 104 ? -18.162 0.297 -11.962 1.00 31.45 282 GLN A CA 1
ATOM 858 C C . GLN A 1 104 ? -19.049 0.043 -10.751 1.00 33.62 282 GLN A C 1
ATOM 859 O O . GLN A 1 104 ? -19.600 0.994 -10.186 1.00 36.98 282 GLN A O 1
ATOM 865 N N . LYS A 1 105 ? -19.174 -1.216 -10.318 1.00 34.96 283 LYS A N 1
ATOM 866 C CA . LYS A 1 105 ? -19.941 -1.529 -9.112 1.00 38.85 283 LYS A CA 1
ATOM 867 C C . LYS A 1 105 ? -19.202 -1.120 -7.838 1.00 38.06 283 LYS A C 1
ATOM 868 O O . LYS A 1 105 ? -19.839 -0.847 -6.813 1.00 43.29 283 LYS A O 1
ATOM 874 N N . GLN A 1 106 ? -17.868 -1.109 -7.868 1.00 32.53 284 GLN A N 1
ATOM 875 C CA . GLN A 1 106 ? -17.085 -0.775 -6.685 1.00 36.16 284 GLN A CA 1
ATOM 876 C C . GLN A 1 106 ? -17.038 0.731 -6.446 1.00 31.03 284 GLN A C 1
ATOM 877 O O . GLN A 1 106 ? -16.818 1.162 -5.311 1.00 34.76 284 GLN A O 1
ATOM 883 N N . ILE A 1 107 ? -17.214 1.536 -7.498 1.00 24.68 285 ILE A N 1
ATOM 884 C CA . ILE A 1 107 ? -17.087 2.982 -7.368 1.00 29.67 285 ILE A CA 1
ATOM 885 C C . ILE A 1 107 ? -18.189 3.493 -6.455 1.00 26.12 285 ILE A C 1
ATOM 886 O O . ILE A 1 107 ? -19.357 3.125 -6.615 1.00 24.89 285 ILE A O 1
ATOM 891 N N . SER A 1 108 ? -17.832 4.381 -5.520 1.00 24.81 286 SER A N 1
ATOM 892 C CA . SER A 1 108 ? -18.813 4.890 -4.565 1.00 21.98 286 SER A CA 1
ATOM 893 C C . SER A 1 108 ? -19.943 5.613 -5.288 1.00 21.82 286 SER A C 1
ATOM 894 O O . SER A 1 108 ? -19.777 6.114 -6.404 1.00 20.65 286 SER A O 1
ATOM 897 N N . GLN A 1 109 ? -21.113 5.656 -4.644 1.00 21.79 287 GLN A N 1
ATOM 898 C CA . GLN A 1 109 ? -22.253 6.307 -5.274 1.00 20.15 287 GLN A CA 1
ATOM 899 C C . GLN A 1 109 ? -21.990 7.791 -5.468 1.00 18.87 287 GLN A C 1
ATOM 900 O O . GLN A 1 109 ? -22.347 8.358 -6.501 1.00 22.97 287 GLN A O 1
ATOM 906 N N . ASP A 1 110 ? -21.358 8.429 -4.482 1.00 20.28 288 ASP A N 1
ATOM 907 C CA . ASP A 1 110 ? -20.968 9.832 -4.577 1.00 21.32 288 ASP A CA 1
ATOM 908 C C . ASP A 1 110 ? -20.119 10.111 -5.814 1.00 22.93 288 ASP A C 1
ATOM 909 O O . ASP A 1 110 ? -20.417 11.037 -6.577 1.00 19.32 288 ASP A O 1
ATOM 914 N N . ILE A 1 111 ? -19.026 9.352 -5.997 1.00 20.65 289 ILE A N 1
ATOM 915 C CA . ILE A 1 111 ? -18.163 9.530 -7.170 1.00 17.91 289 ILE A CA 1
ATOM 916 C C . ILE A 1 111 ? -18.978 9.410 -8.452 1.00 16.81 289 ILE A C 1
ATOM 917 O O . ILE A 1 111 ? -18.876 10.245 -9.360 1.00 13.29 289 ILE A O 1
ATOM 922 N N . SER A 1 112 ? -19.750 8.331 -8.573 1.00 17.16 290 SER A N 1
ATOM 923 C CA . SER A 1 112 ? -20.508 8.104 -9.800 1.00 17.15 290 SER A CA 1
ATOM 924 C C . SER A 1 112 ? -21.486 9.244 -10.064 1.00 17.31 290 SER A C 1
ATOM 925 O O . SER A 1 112 ? -21.641 9.695 -11.208 1.00 17.14 290 SER A O 1
ATOM 928 N N . GLN A 1 113 ? -22.163 9.716 -9.016 1.00 16.92 291 GLN A N 1
ATOM 929 C CA . GLN A 1 113 ? -23.108 10.820 -9.182 1.00 18.99 291 GLN A CA 1
ATOM 930 C C . GLN A 1 113 ? -22.397 12.113 -9.564 1.00 17.89 291 GLN A C 1
ATOM 931 O O . GLN A 1 113 ? -22.906 12.896 -10.379 1.00 17.22 291 GLN A O 1
ATOM 937 N N . GLN A 1 114 ? -21.220 12.359 -8.997 1.00 16.69 292 GLN A N 1
ATOM 938 C CA . GLN A 1 114 ? -20.494 13.560 -9.380 1.00 17.12 292 GLN A CA 1
ATOM 939 C C . GLN A 1 114 ? -20.030 13.464 -10.828 1.00 14.57 292 GLN A C 1
ATOM 940 O O . GLN A 1 114 ? -20.096 14.448 -11.573 1.00 16.23 292 GLN A O 1
ATOM 946 N N . LEU A 1 115 ? -19.594 12.276 -11.257 1.00 15.99 293 LEU A N 1
ATOM 947 C CA . LEU A 1 115 ? -19.150 12.110 -12.638 1.00 14.81 293 LEU A CA 1
ATOM 948 C C . LEU A 1 115 ? -20.294 12.352 -13.609 1.00 15.65 293 LEU A C 1
ATOM 949 O O . LEU A 1 115 ? -20.143 13.101 -14.580 1.00 18.26 293 LEU A O 1
ATOM 954 N N . ARG A 1 116 ? -21.451 11.712 -13.370 1.00 17.55 294 ARG A N 1
ATOM 955 C CA . ARG A 1 116 ? -22.609 11.942 -14.238 1.00 12.83 294 ARG A CA 1
ATOM 956 C C . ARG A 1 116 ? -23.030 13.400 -14.215 1.00 15.99 294 ARG A C 1
ATOM 957 O O . ARG A 1 116 ? -23.308 13.992 -15.262 1.00 19.43 294 ARG A O 1
ATOM 965 N N . GLN A 1 117 ? -23.125 13.980 -13.022 1.00 15.73 295 GLN A N 1
ATOM 966 C CA . GLN A 1 117 ? -23.446 15.400 -12.877 1.00 18.08 295 GLN A CA 1
ATOM 967 C C . GLN A 1 117 ? -22.596 16.299 -13.754 1.00 21.37 295 GLN A C 1
ATOM 968 O O . GLN A 1 117 ? -23.080 17.322 -14.255 1.00 17.10 295 GLN A O 1
ATOM 974 N N . HIS A 1 118 ? -21.315 15.977 -13.898 1.00 17.24 296 HIS A N 1
ATOM 975 C CA . HIS A 1 118 ? -20.389 16.857 -14.591 1.00 18.87 296 HIS A CA 1
ATOM 976 C C . HIS A 1 118 ? -20.072 16.372 -15.992 1.00 18.07 296 HIS A C 1
ATOM 977 O O . HIS A 1 118 ? -19.109 16.853 -16.606 1.00 17.70 296 HIS A O 1
ATOM 984 N N . GLN A 1 119 ? -20.871 15.439 -16.508 1.00 13.81 297 GLN A N 1
ATOM 985 C CA . GLN A 1 119 ? -20.681 14.956 -17.870 1.00 18.79 297 GLN A CA 1
ATOM 986 C C . GLN A 1 119 ? -20.462 16.062 -18.896 1.00 17.61 297 GLN A C 1
ATOM 987 O O . GLN A 1 119 ? -19.607 15.876 -19.779 1.00 17.61 297 GLN A O 1
ATOM 993 N N . PRO A 1 120 ? -21.177 17.203 -18.867 1.00 19.74 298 PRO A N 1
ATOM 994 C CA . PRO A 1 120 ? -20.931 18.221 -19.897 1.00 17.17 298 PRO A CA 1
ATOM 995 C C . PRO A 1 120 ? -19.545 18.832 -19.829 1.00 18.12 298 PRO A C 1
ATOM 996 O O . PRO A 1 120 ? -19.138 19.462 -20.807 1.00 19.66 298 PRO A O 1
ATOM 1000 N N . SER A 1 121 ? -18.821 18.684 -18.714 1.00 16.10 299 SER A N 1
ATOM 1001 C CA . SER A 1 121 ? -17.532 19.345 -18.505 1.00 17.50 299 SER A CA 1
ATOM 1002 C C . SER A 1 121 ? -16.342 18.396 -18.582 1.00 18.13 299 SER A C 1
ATOM 1003 O O . SER A 1 121 ? -15.202 18.840 -18.426 1.00 18.25 299 SER A O 1
ATOM 1006 N N . ILE A 1 122 ? -16.567 17.099 -18.788 1.00 18.10 300 ILE A N 1
ATOM 1007 C CA . ILE A 1 122 ? -15.518 16.098 -18.679 1.00 17.62 300 ILE A CA 1
ATOM 1008 C C . ILE A 1 122 ? -15.718 15.083 -19.790 1.00 19.45 300 ILE A C 1
ATOM 1009 O O . ILE A 1 122 ? -16.799 14.968 -20.370 1.00 15.88 300 ILE A O 1
ATOM 1014 N N . THR A 1 123 ? -14.668 14.318 -20.068 1.00 16.59 301 THR A N 1
ATOM 1015 C CA . THR A 1 123 ? -14.757 13.193 -20.994 1.00 18.51 301 THR A CA 1
ATOM 1016 C C . THR A 1 123 ? -14.490 11.915 -20.224 1.00 18.78 301 THR A C 1
ATOM 1017 O O . THR A 1 123 ? -13.431 11.768 -19.607 1.00 18.11 301 THR A O 1
ATOM 1020 N N . MET A 1 124 ? -15.426 10.989 -20.295 1.00 13.81 302 MET A N 1
ATOM 1021 C CA . MET A 1 124 ? -15.355 9.714 -19.599 1.00 16.76 302 MET A CA 1
ATOM 1022 C C . MET A 1 124 ? -15.248 8.642 -20.669 1.00 16.94 302 MET A C 1
ATOM 1023 O O . MET A 1 124 ? -16.112 8.565 -21.544 1.00 18.48 302 MET A O 1
ATOM 1028 N N . ILE A 1 125 ? -14.181 7.849 -20.629 1.00 16.75 303 ILE A N 1
ATOM 1029 C CA . ILE A 1 125 ? -13.953 6.798 -21.613 1.00 20.09 303 ILE A CA 1
ATOM 1030 C C . ILE A 1 125 ? -13.847 5.489 -20.840 1.00 18.60 303 ILE A C 1
ATOM 1031 O O . ILE A 1 125 ? -13.008 5.365 -19.945 1.00 17.49 303 ILE A O 1
ATOM 1036 N N . THR A 1 126 ? -14.712 4.533 -21.151 1.00 16.97 304 THR A N 1
ATOM 1037 C CA . THR A 1 126 ? -14.767 3.291 -20.386 1.00 20.77 304 THR A CA 1
ATOM 1038 C C . THR A 1 126 ? -13.878 2.231 -21.027 1.00 18.30 304 THR A C 1
ATOM 1039 O O . THR A 1 126 ? -13.934 2.016 -22.241 1.00 19.60 304 THR A O 1
ATOM 1043 N N . TRP A 1 127 ? -13.052 1.585 -20.207 1.00 16.38 305 TRP A N 1
ATOM 1044 C CA . TRP A 1 127 ? -12.192 0.493 -20.637 1.00 15.01 305 TRP A CA 1
ATOM 1045 C C . TRP A 1 127 ? -12.810 -0.819 -20.168 1.00 20.09 305 TRP A C 1
ATOM 1046 O O . TRP A 1 127 ? -12.930 -1.060 -18.958 1.00 21.33 305 TRP A O 1
ATOM 1057 N N . GLY A 1 128 ? -13.206 -1.657 -21.123 1.00 17.45 306 GLY A N 1
ATOM 1058 C CA . GLY A 1 128 ? -13.773 -2.952 -20.828 1.00 17.30 306 GLY A CA 1
ATOM 1059 C C . GLY A 1 128 ? -12.953 -4.091 -21.416 1.00 20.73 306 GLY A C 1
ATOM 1060 O O . GLY A 1 128 ? -11.907 -3.891 -22.045 1.00 14.45 306 GLY A O 1
ATOM 1061 N N . ALA A 1 129 ? -13.475 -5.306 -21.214 1.00 18.36 307 ALA A N 1
ATOM 1062 C CA . ALA A 1 129 ? -12.825 -6.483 -21.778 1.00 20.07 307 ALA A CA 1
ATOM 1063 C C . ALA A 1 129 ? -12.595 -6.300 -23.269 1.00 19.88 307 ALA A C 1
ATOM 1064 O O . ALA A 1 129 ? -11.540 -6.664 -23.799 1.00 20.41 307 ALA A O 1
ATOM 1066 N N . HIS A 1 130 ? -13.560 -5.688 -23.946 1.00 16.51 308 HIS A N 1
ATOM 1067 C CA . HIS A 1 130 ? -13.570 -5.522 -25.391 1.00 19.70 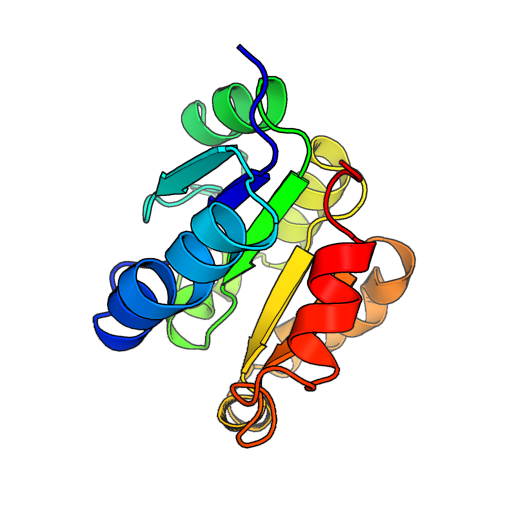308 HIS A CA 1
ATOM 1068 C C . HIS A 1 130 ? -12.673 -4.390 -25.867 1.00 18.55 308 HIS A C 1
ATOM 1069 O O . HIS A 1 130 ? -12.659 -4.121 -27.074 1.00 19.83 308 HIS A O 1
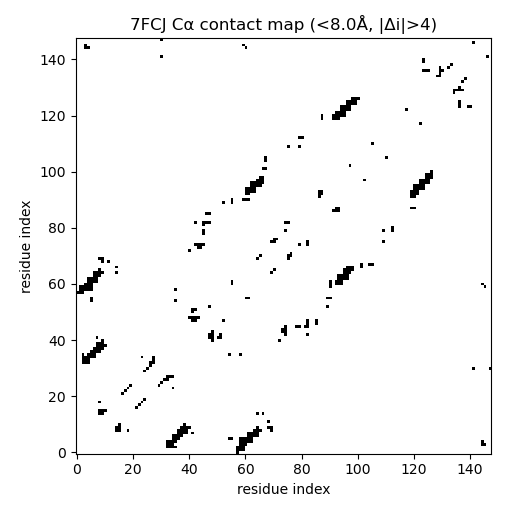ATOM 1076 N N . SER A 1 131 ? -11.979 -3.683 -24.965 1.00 17.05 309 SER A N 1
ATOM 1077 C CA . SER A 1 131 ? -11.348 -2.418 -25.351 1.00 19.02 309 SER A CA 1
ATOM 1078 C C . SER A 1 131 ? -9.929 -2.581 -25.872 1.00 21.40 309 SER A C 1
ATOM 1079 O O . SER A 1 131 ? -9.467 -1.734 -26.641 1.00 21.46 309 SER A O 1
ATOM 1082 N N . MET A 1 132 ? -9.232 -3.644 -25.490 1.00 22.64 310 MET A N 1
ATOM 1083 C CA . MET A 1 132 ? -7.855 -3.791 -25.935 1.00 24.16 310 MET A CA 1
ATOM 1084 C C . MET A 1 132 ? -7.744 -3.925 -27.450 1.00 29.45 310 MET A C 1
ATOM 1085 O O . MET A 1 132 ? -6.810 -3.380 -28.054 1.00 31.23 310 MET A O 1
ATOM 1090 N N . THR A 1 133 ? -8.690 -4.620 -28.082 1.00 29.27 311 THR A N 1
ATOM 1091 C CA . THR A 1 133 ? -8.556 -4.948 -29.495 1.00 29.46 311 THR A CA 1
ATOM 1092 C C . THR A 1 133 ? -8.384 -3.666 -30.306 1.00 32.98 311 THR A C 1
ATOM 1093 O O . THR A 1 133 ? -9.031 -2.654 -30.009 1.00 31.29 311 THR A O 1
ATOM 1097 N N . PRO A 1 134 ? -7.504 -3.664 -31.313 1.00 35.35 312 PRO A N 1
ATOM 1098 C CA . PRO A 1 134 ? -7.134 -2.392 -31.959 1.00 33.32 312 PRO A CA 1
ATOM 1099 C C . PRO A 1 134 ? -8.315 -1.637 -32.505 1.00 31.72 312 PRO A C 1
ATOM 1100 O O . PRO A 1 134 ? -8.268 -0.405 -32.585 1.00 35.35 312 PRO A O 1
ATOM 1104 N N . SER A 1 135 ? -9.389 -2.338 -32.859 1.00 33.61 313 SER A N 1
ATOM 1105 C CA . SER A 1 135 ? -10.558 -1.717 -33.462 1.00 34.74 313 SER A CA 1
ATOM 1106 C C . SER A 1 135 ? -11.555 -1.149 -32.443 1.00 36.79 313 SER A C 1
ATOM 1107 O O . SER A 1 135 ? -12.589 -0.610 -32.857 1.00 37.68 313 SER A O 1
ATOM 1110 N N . SER A 1 136 ? -11.237 -1.177 -31.144 1.00 33.12 314 SER A N 1
ATOM 1111 C CA . SER A 1 136 ? -12.214 -0.885 -30.099 1.00 30.66 314 SER A CA 1
ATOM 1112 C C . SER A 1 136 ? -12.631 0.581 -30.099 1.00 25.96 314 SER A C 1
ATOM 1113 O O . SER A 1 136 ? -11.894 1.471 -30.535 1.00 30.62 314 SER A O 1
ATOM 1116 N N . GLY A 1 137 ? -13.814 0.829 -29.526 1.00 25.90 315 GLY A N 1
ATOM 1117 C CA . GLY A 1 137 ? -14.284 2.190 -29.346 1.00 22.20 315 GLY A CA 1
ATOM 1118 C C . GLY A 1 137 ? -13.437 3.002 -28.383 1.00 29.06 315 GLY A C 1
ATOM 1119 O O . GLY A 1 137 ? -13.377 4.233 -28.493 1.00 24.74 315 GLY A O 1
ATOM 1120 N N . PHE A 1 138 ? -12.791 2.341 -27.417 1.00 26.20 316 PHE A N 1
ATOM 1121 C CA . PHE A 1 138 ? -11.898 3.047 -26.501 1.00 22.40 316 PHE A CA 1
ATOM 1122 C C . PHE A 1 138 ? -10.841 3.827 -27.277 1.00 24.31 316 PHE A C 1
ATOM 1123 O O . PHE A 1 138 ? -10.706 5.050 -27.120 1.00 20.19 316 PHE A O 1
ATOM 1131 N N . TRP A 1 139 ? -10.094 3.129 -28.141 1.00 25.39 317 TRP A N 1
ATOM 1132 C CA . TRP A 1 139 ? -9.029 3.789 -28.892 1.00 27.08 317 TRP A CA 1
ATOM 1133 C C . TRP A 1 139 ? -9.577 4.862 -29.826 1.00 27.84 317 TRP A C 1
ATOM 1134 O O . TRP A 1 139 ? -8.948 5.913 -29.990 1.00 28.55 317 TRP A O 1
ATOM 1145 N N . LYS A 1 140 ? -10.761 4.645 -30.402 1.00 23.25 318 LYS A N 1
ATOM 1146 C CA . LYS A 1 140 ? -11.373 5.663 -31.256 1.00 26.77 318 LYS A CA 1
ATOM 1147 C C . LYS A 1 140 ? -11.683 6.943 -30.482 1.00 26.95 318 LYS A C 1
ATOM 1148 O O . LYS A 1 140 ? -11.322 8.048 -30.920 1.00 28.44 318 LYS A O 1
ATOM 1154 N N . GLU A 1 141 ? -12.367 6.829 -29.333 1.00 25.88 319 GLU A N 1
ATOM 1155 C CA . GLU A 1 141 ? -12.686 8.047 -28.586 1.00 26.87 319 GLU A CA 1
ATOM 1156 C C . GLU A 1 141 ? -11.422 8.736 -28.101 1.00 27.61 319 GLU A C 1
ATOM 1157 O O . GLU A 1 141 ? -11.323 9.971 -28.120 1.00 28.55 319 GLU A O 1
ATOM 1163 N N . LEU A 1 142 ? -10.446 7.961 -27.652 1.00 27.42 320 LEU A N 1
ATOM 1164 C CA . LEU A 1 142 ? -9.259 8.596 -27.103 1.00 26.94 320 LEU A CA 1
ATOM 1165 C C . LEU A 1 142 ? -8.473 9.316 -28.195 1.00 27.88 320 LEU A C 1
ATOM 1166 O O . LEU A 1 142 ? -8.018 10.443 -27.987 1.00 31.03 320 LEU A O 1
ATOM 1171 N N . ALA A 1 143 ? -8.343 8.710 -29.379 1.00 26.22 321 ALA A N 1
ATOM 1172 C CA . ALA A 1 143 ? -7.787 9.437 -30.518 1.00 28.67 321 ALA A CA 1
ATOM 1173 C C . ALA A 1 143 ? -8.588 10.703 -30.825 1.00 31.52 321 ALA A C 1
ATOM 1174 O O . ALA A 1 143 ? -8.017 11.746 -31.181 1.00 28.60 321 ALA A O 1
ATOM 1176 N N . LEU A 1 144 ? -9.914 10.637 -30.697 1.00 27.77 322 LEU A N 1
ATOM 1177 C CA . LEU A 1 144 ? -10.735 11.797 -31.032 1.00 27.48 322 LEU A CA 1
ATOM 1178 C C . LEU A 1 144 ? -10.582 12.926 -30.021 1.00 30.13 322 LEU A C 1
ATOM 1179 O O . LEU A 1 144 ? -10.762 14.098 -30.378 1.00 29.75 322 LEU A O 1
ATOM 1184 N N . VAL A 1 145 ? -10.280 12.610 -28.760 1.00 23.59 323 VAL A N 1
ATOM 1185 C CA . VAL A 1 145 ? -10.196 13.665 -27.756 1.00 28.45 323 VAL A CA 1
ATOM 1186 C C . VAL A 1 145 ? -8.775 14.183 -27.572 1.00 23.96 323 VAL A C 1
ATOM 1187 O O . VAL A 1 145 ? -8.596 15.253 -26.979 1.00 26.84 323 VAL A O 1
ATOM 1191 N N . MET A 1 146 ? -7.769 13.449 -28.045 1.00 26.46 324 MET A N 1
ATOM 1192 C CA . MET A 1 146 ? -6.393 13.911 -28.051 1.00 22.77 324 MET A CA 1
ATOM 1193 C C . MET A 1 146 ? -6.179 14.963 -29.134 1.00 24.90 324 MET A C 1
ATOM 1194 O O . MET A 1 146 ? -7.026 15.149 -30.010 1.00 28.02 324 MET A O 1
ATOM 1199 N N . PRO A 1 147 ? -5.063 15.690 -29.077 1.00 25.15 325 PRO A N 1
ATOM 1200 C CA . PRO A 1 147 ? -4.735 16.592 -30.180 1.00 25.33 325 PRO A CA 1
ATOM 1201 C C . PRO A 1 147 ? -4.559 15.839 -31.487 1.00 33.01 325 PRO A C 1
ATOM 1202 O O . PRO A 1 147 ? -3.959 14.756 -31.553 1.00 26.12 325 PRO A O 1
ATOM 1206 N N . ARG A 1 148 ? -5.143 16.413 -32.530 1.00 31.89 326 ARG A N 1
ATOM 1207 C CA . ARG A 1 148 ? -5.059 15.801 -33.845 1.00 39.52 326 ARG A CA 1
ATOM 1208 C C . ARG A 1 148 ? -3.651 15.969 -34.392 1.00 44.48 326 ARG A C 1
ATOM 1209 O O . ARG A 1 148 ? -3.008 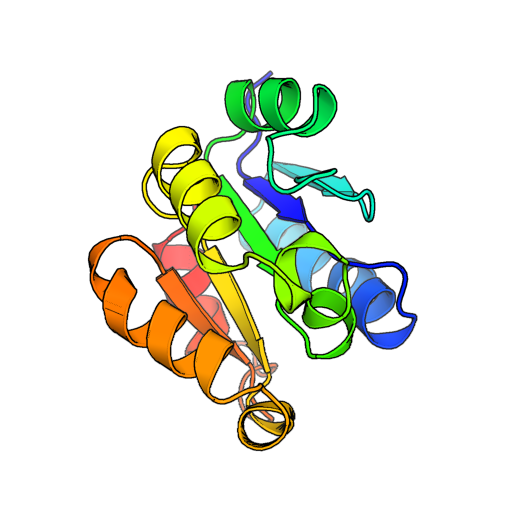16.984 -34.161 1.00 41.43 326 ARG A O 1
ATOM 1217 N N . LYS A 1 149 ? -3.178 14.969 -35.130 1.00 46.49 327 LYS A N 1
ATOM 1218 C CA . LYS A 1 149 ? -1.862 15.076 -35.768 1.00 46.52 327 LYS A CA 1
ATOM 1219 C C . LYS A 1 149 ? -1.907 15.061 -37.292 1.00 53.05 327 LYS A C 1
ATOM 1220 O O . LYS A 1 149 ? -1.692 16.081 -37.917 1.00 54.42 327 LYS A O 1
#

Organism: Danio rerio (NCBI:txid7955)

Radius of gyration: 14.26 Å; Cα contacts (8 Å, |Δi|>4): 229; chains: 1; bounding box: 31×31×37 Å

Secondary structure (DSSP, 8-state):
--BSEEEE--S-HHHHHHIIIIIHHHHHHTS---EEEE-S-S-GGGS--HHHHHHHHHBS-EEEE--TTGGGSHHHHHHHHHHHHHHHHHHSS-EEEEEGGGTTTS-HHHHHHHHHTGGG-EEEEE-GGGSSTT-HHHHHHHHHSPP-

Nearest PDB structures (foldseek):
  7fcj-assembly1_A  TM=1.007E+00  e=1.730E-32  Danio rerio
  7fcl-assembly2_C-2  TM=9.905E-01  e=6.402E-27  Danio rerio
  7jlx-assembly1_D  TM=5.701E-01  e=8.730E-04  Nicotiana benthamiana
  5uzb-assembly1_B  TM=6.095E-01  e=3.737E-03  Homo sapiens
  7jlx-assembly1_A  TM=5.843E-01  e=2.540E-02  Nicotiana benthamiana

InterPro domains:
  IPR000157 Toll/interleukin-1 receptor homology (TIR) domain [PF01582] (182-334)
  IPR000157 Toll/interleukin-1 receptor homology (TIR) domain [PS50104] (180-324)
  IPR000157 Toll/interleukin-1 receptor homology (TIR) domain [SM00255] (181-327)
  IPR007110 Immunoglobulin-like domain [PS50835] (27-128)
  IPR013783 Immunoglobulin-like fold [G3DSA:2.60.40.10] (24-129)
  IPR015621 Interleukin-1 receptor family [PTHR11890] (32-346)
  IPR035897 Toll/interleukin-1 receptor homology (TIR) domain superfamily [G3DSA:3.40.50.10140] (180-326)
  IPR035897 Toll/interleukin-1 receptor homology (TIR) domain superfamily [SSF52200] (177-325)
  IPR036179 Immunoglobulin-like domain superfamily [SSF48726] (26-124)

Solvent-accessible surface area: 7924 Å² total; per-residue (Å²): 222,134,62,10,0,4,0,0,20,20,118,46,97,117,8,84,89,20,0,48,140,46,0,54,38,38,0,55,121,122,50,59,4,121,16,44,45,66,57,61,55,3,0,67,71,5,91,30,13,67,82,0,84,104,12,23,97,100,16,74,71,0,0,0,0,1,1,50,37,1,8,115,29,113,2,2,82,98,60,3,112,52,0,0,117,36,0,35,143,50,17,177,79,0,2,0,0,22,24,85,102,39,83,207,113,24,55,134,78,8,23,88,27,10,153,114,21,87,107,34,2,20,44,2,44,33,5,111,115,1,103,66,102,80,9,40,5,5,120,75,0,31,147,41,6,13,216,130